Protein AF-I4C0G2-F1 (afdb_monomer_lite)

Foldseek 3Di:
DQQFDWWFADPPQLEIENDDPDPDQDQRHRPDPDDDGDRDDDDGDTDRDGVVVSVVVVHYYDDDADPVAWDAQPQPRDTDGPDDPVVVVQCNCVSVVNHPPVVVVVVVVVVVVVVVVVVVVVVVVVVVVVVVVVVVVVVVVVVVVVVVVVVVVVVVVVVVVVVVVVVVVVVVD

Secondary structure (DSSP, 8-state):
----EEEEEETTTTEEESSPP-SS---PPPSSSS----------EEEEE-HHHHHHTT-EEPPPPPGGG-EE-TTT--EE-S--HHHHHHHHHHHTT-S--HHHHHHHHHHHHHHHHHHHHHHHHHHHHHHHHHHHHHHHHHHHHHHHHHHHHHHHHHHHHHHHHHHHHHH--

pLDDT: mean 71.48, std 18.18, range [34.62, 95.62]

Structure (mmCIF, N/CA/C/O backbone):
data_AF-I4C0G2-F1
#
_entry.id   AF-I4C0G2-F1
#
loop_
_atom_site.group_PDB
_atom_site.id
_atom_site.type_symbol
_atom_site.label_atom_id
_atom_site.label_alt_id
_atom_site.label_comp_id
_atom_site.label_asym_id
_atom_site.label_entity_id
_atom_site.label_seq_id
_atom_site.pdbx_PDB_ins_code
_atom_site.Cartn_x
_atom_site.Cartn_y
_atom_site.Cartn_z
_atom_sit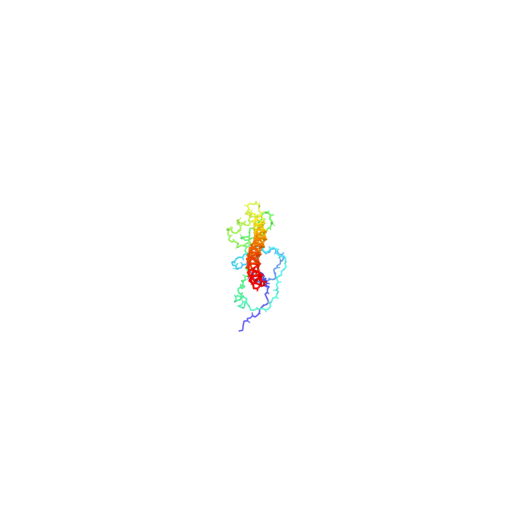e.occupancy
_atom_site.B_iso_or_equiv
_atom_site.auth_seq_id
_atom_site.auth_comp_id
_atom_site.auth_asym_id
_atom_site.auth_atom_id
_atom_site.pdbx_PDB_model_num
ATOM 1 N N . MET A 1 1 ? 31.781 -30.257 -27.452 1.00 48.41 1 MET A N 1
ATOM 2 C CA . MET A 1 1 ? 32.368 -29.298 -26.495 1.00 48.41 1 MET A CA 1
ATOM 3 C C . MET A 1 1 ? 31.942 -27.915 -26.953 1.00 48.41 1 MET A C 1
ATOM 5 O O . MET A 1 1 ? 32.375 -27.538 -28.042 1.00 48.41 1 MET A O 1
ATOM 9 N N . PRO A 1 2 ? 31.060 -27.214 -26.221 1.00 55.50 2 PRO A N 1
ATOM 10 C CA . PRO A 1 2 ? 30.738 -25.833 -26.558 1.00 55.50 2 PRO A CA 1
ATOM 11 C C . PRO A 1 2 ? 32.034 -25.014 -26.544 1.00 55.50 2 PRO A C 1
ATOM 13 O O . PRO A 1 2 ? 32.874 -25.160 -25.653 1.00 55.50 2 PRO A O 1
ATOM 16 N N . ARG A 1 3 ? 32.263 -24.232 -27.600 1.00 71.12 3 ARG A N 1
ATOM 17 C CA . ARG A 1 3 ? 33.465 -23.400 -27.714 1.00 71.12 3 ARG A CA 1
ATOM 18 C C . ARG A 1 3 ? 33.248 -22.150 -26.874 1.00 71.12 3 ARG A C 1
ATOM 20 O O . ARG A 1 3 ? 32.649 -21.195 -27.361 1.00 71.12 3 ARG A O 1
ATOM 27 N N . ASN A 1 4 ? 33.743 -22.158 -25.640 1.00 81.44 4 ASN A N 1
ATOM 28 C CA . ASN A 1 4 ? 33.748 -20.959 -24.806 1.00 81.44 4 ASN A CA 1
ATOM 29 C C . ASN A 1 4 ? 34.480 -19.830 -25.538 1.00 81.44 4 ASN A C 1
ATOM 31 O O . ASN A 1 4 ? 35.560 -20.032 -26.102 1.00 81.44 4 ASN A O 1
ATOM 35 N N . ARG A 1 5 ? 33.868 -18.648 -25.550 1.00 80.62 5 ARG A N 1
ATOM 36 C CA . ARG A 1 5 ? 34.449 -17.424 -26.101 1.00 80.62 5 ARG A CA 1
ATOM 37 C C . ARG A 1 5 ? 34.198 -16.285 -25.124 1.00 80.62 5 ARG A C 1
ATOM 39 O O . ARG A 1 5 ? 33.160 -16.255 -24.467 1.00 80.62 5 ARG A O 1
ATOM 46 N N . THR A 1 6 ? 35.134 -15.346 -25.055 1.00 83.50 6 THR A N 1
ATOM 47 C CA . THR A 1 6 ? 34.936 -14.114 -24.295 1.00 83.50 6 THR A CA 1
ATOM 48 C C . THR A 1 6 ? 33.900 -13.255 -25.012 1.00 83.50 6 THR A C 1
ATOM 50 O O . THR A 1 6 ? 34.095 -12.870 -26.165 1.00 83.50 6 THR A O 1
ATOM 53 N N . VAL A 1 7 ? 32.797 -12.963 -24.332 1.00 83.44 7 VAL A N 1
ATOM 54 C CA . VAL A 1 7 ? 31.712 -12.106 -24.819 1.00 83.44 7 VAL A CA 1
ATOM 55 C C . VAL A 1 7 ? 31.401 -11.032 -23.788 1.00 83.44 7 VAL A C 1
ATOM 57 O O . VAL A 1 7 ? 31.563 -11.228 -22.583 1.00 83.44 7 VAL A O 1
ATOM 60 N N . TRP A 1 8 ? 30.950 -9.878 -24.255 1.00 79.88 8 TRP A N 1
ATOM 61 C CA . TRP A 1 8 ? 30.479 -8.794 -23.407 1.00 79.88 8 TRP A CA 1
ATOM 62 C C . TRP A 1 8 ? 28.994 -8.989 -23.156 1.00 79.88 8 TRP A C 1
ATOM 64 O O . TRP A 1 8 ? 28.205 -8.973 -24.093 1.00 79.88 8 TRP A O 1
ATOM 74 N N . VAL A 1 9 ? 28.606 -9.167 -21.898 1.00 74.12 9 VAL A N 1
ATOM 75 C CA . VAL A 1 9 ? 27.219 -9.412 -21.494 1.00 74.12 9 VAL A CA 1
ATOM 76 C C . VAL A 1 9 ? 26.678 -8.188 -20.771 1.00 74.12 9 VAL A C 1
ATOM 78 O O . VAL A 1 9 ? 27.321 -7.678 -19.850 1.00 74.12 9 VAL A O 1
ATOM 81 N N . HIS A 1 10 ? 25.479 -7.748 -21.144 1.00 72.00 10 HIS A N 1
ATOM 82 C CA . HIS A 1 10 ? 24.742 -6.743 -20.395 1.00 72.00 10 HIS A CA 1
ATOM 83 C C . HIS A 1 10 ? 23.668 -7.420 -19.520 1.00 72.00 10 HIS A C 1
ATOM 85 O O . HIS A 1 10 ? 22.685 -7.964 -20.037 1.00 72.00 10 HIS A O 1
ATOM 91 N N . PRO A 1 11 ? 23.823 -7.413 -18.183 1.00 66.62 11 PRO A N 1
ATOM 92 C CA . PRO A 1 11 ? 23.010 -8.241 -17.293 1.00 66.62 11 PRO A CA 1
ATOM 93 C C . PRO A 1 11 ? 21.552 -7.780 -17.184 1.00 66.62 11 PRO A C 1
ATOM 95 O O . PRO A 1 11 ? 20.679 -8.601 -16.933 1.00 66.62 11 PRO A O 1
ATOM 98 N N . ALA A 1 12 ? 21.275 -6.487 -17.369 1.00 59.94 12 ALA A N 1
ATOM 99 C CA . ALA A 1 12 ? 19.932 -5.935 -17.173 1.00 59.94 12 ALA A CA 1
ATOM 100 C C . ALA A 1 12 ? 19.047 -5.995 -18.427 1.00 59.94 12 ALA A C 1
ATOM 102 O O . ALA A 1 12 ? 17.829 -5.920 -18.314 1.00 59.94 12 ALA A O 1
ATOM 103 N N . SER A 1 13 ? 19.643 -6.130 -19.612 1.00 58.53 13 SER A N 1
ATOM 104 C CA . SER A 1 13 ? 18.910 -6.164 -20.885 1.00 58.53 13 SER A CA 1
ATOM 105 C C . SER A 1 13 ? 18.863 -7.548 -21.518 1.00 58.53 13 SER A C 1
ATOM 107 O O . SER A 1 13 ? 18.197 -7.715 -22.530 1.00 58.53 13 SER A O 1
ATOM 109 N N . TYR A 1 14 ? 19.545 -8.535 -20.925 1.00 66.38 14 TYR A N 1
ATOM 110 C CA . TYR A 1 14 ? 19.651 -9.885 -21.479 1.00 66.38 14 TYR A CA 1
ATOM 111 C C . TYR A 1 14 ? 20.213 -9.875 -22.909 1.00 66.38 14 TYR A C 1
ATOM 113 O O . TYR A 1 14 ? 19.707 -10.549 -23.796 1.00 66.38 14 TYR A O 1
ATOM 121 N N . THR A 1 15 ? 21.280 -9.104 -23.139 1.00 69.62 15 THR A N 1
ATOM 122 C CA . THR A 1 15 ? 21.957 -9.043 -24.447 1.00 69.62 15 THR A CA 1
ATOM 123 C C . THR A 1 15 ? 23.453 -9.305 -24.317 1.00 69.62 15 THR A C 1
ATOM 125 O O . THR A 1 15 ? 24.038 -9.076 -23.250 1.00 69.62 15 THR A O 1
ATOM 128 N N . TYR A 1 16 ? 24.082 -9.794 -25.387 1.00 73.50 16 TYR A N 1
ATOM 129 C CA . TYR A 1 16 ? 25.533 -9.973 -25.458 1.00 73.50 16 TYR A CA 1
ATOM 130 C C . TYR A 1 16 ? 26.129 -9.527 -26.803 1.00 73.50 16 TYR A C 1
ATOM 132 O O . TYR A 1 16 ? 25.455 -9.555 -27.829 1.00 73.50 16 TYR A O 1
ATOM 140 N N . SER A 1 17 ? 27.404 -9.128 -26.801 1.00 73.44 17 SER A N 1
ATOM 141 C CA . SER A 1 17 ? 28.173 -8.725 -27.987 1.00 73.44 17 SER A CA 1
ATOM 142 C C . SER A 1 17 ? 29.568 -9.356 -27.988 1.00 73.44 17 SER A C 1
ATOM 144 O O . SER A 1 17 ? 30.169 -9.583 -26.936 1.00 73.44 17 SER A O 1
ATOM 146 N N . PHE A 1 18 ? 30.110 -9.624 -29.176 1.00 75.62 18 PHE A N 1
ATOM 147 C CA . PHE A 1 18 ? 31.490 -10.098 -29.344 1.00 75.62 18 PHE A CA 1
ATOM 148 C C . PHE A 1 18 ? 32.516 -8.962 -29.296 1.00 75.62 18 PHE A C 1
ATOM 150 O O . PHE A 1 18 ? 33.674 -9.190 -28.955 1.00 75.62 18 PHE A O 1
ATOM 157 N N . ASN A 1 19 ? 32.087 -7.737 -29.594 1.00 71.06 19 ASN A N 1
ATOM 158 C CA . ASN A 1 19 ? 32.932 -6.551 -29.554 1.00 71.06 19 ASN A CA 1
ATOM 159 C C . ASN A 1 19 ? 32.642 -5.767 -28.277 1.00 71.06 19 ASN A C 1
ATOM 161 O O . ASN A 1 19 ? 31.492 -5.688 -27.843 1.00 71.06 19 ASN A O 1
ATOM 165 N N . ARG A 1 20 ? 33.678 -5.170 -27.675 1.00 63.41 20 ARG A N 1
ATOM 166 C CA . ARG A 1 20 ? 33.489 -4.260 -26.542 1.00 63.41 20 ARG A CA 1
ATOM 167 C C . ARG A 1 20 ? 32.704 -3.042 -27.040 1.00 63.41 20 ARG A C 1
ATOM 169 O O . ARG A 1 20 ? 33.224 -2.355 -27.913 1.00 63.41 20 ARG A O 1
ATOM 176 N N . PRO A 1 21 ? 31.519 -2.734 -26.493 1.00 61.97 21 PRO A N 1
ATOM 177 C CA . PRO A 1 21 ? 30.744 -1.592 -26.970 1.00 61.97 21 PRO A CA 1
ATOM 178 C C . PRO A 1 21 ? 31.491 -0.283 -26.686 1.00 61.97 21 PRO A C 1
ATOM 180 O O . PRO A 1 21 ? 31.786 0.057 -25.533 1.00 61.97 21 PRO A O 1
ATOM 183 N N . GLU A 1 22 ? 31.863 0.430 -27.749 1.00 52.59 22 GLU A N 1
ATOM 184 C CA . GLU A 1 22 ? 32.649 1.662 -27.695 1.00 52.59 22 GLU A CA 1
ATOM 185 C C . GLU A 1 22 ? 31.745 2.847 -27.336 1.00 52.59 22 GLU A C 1
ATOM 187 O O . GLU A 1 22 ? 31.321 3.616 -28.186 1.00 52.59 22 GLU A O 1
ATOM 192 N N . LYS A 1 23 ? 31.436 2.997 -26.043 1.00 47.09 23 LYS A N 1
ATOM 193 C CA . LYS A 1 23 ? 31.030 4.259 -25.381 1.00 47.09 23 L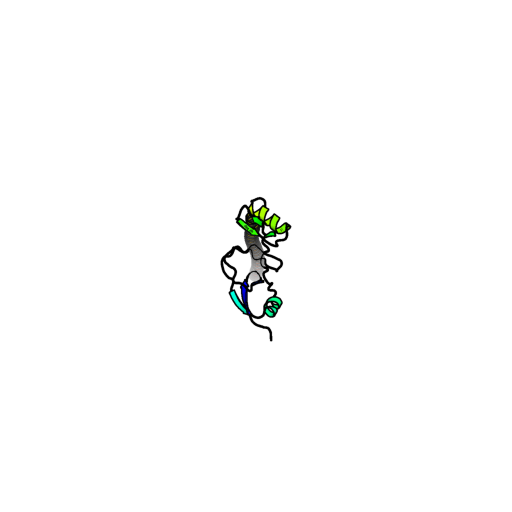YS A CA 1
ATOM 194 C C . LYS A 1 23 ? 29.865 5.089 -25.948 1.00 47.09 23 LYS A C 1
ATOM 196 O O . LYS A 1 23 ? 29.586 6.152 -25.389 1.00 47.09 23 LYS A O 1
ATOM 201 N N . THR A 1 24 ? 29.139 4.639 -26.954 1.00 42.97 24 THR A N 1
ATOM 202 C CA . THR A 1 24 ? 27.950 5.350 -27.419 1.00 42.97 24 THR A CA 1
ATOM 203 C C . THR A 1 24 ? 26.772 4.866 -26.591 1.00 42.97 24 THR A C 1
ATOM 205 O O . THR A 1 24 ? 26.696 3.695 -26.234 1.00 42.97 24 THR A O 1
ATOM 208 N N . ILE A 1 25 ? 25.915 5.791 -26.170 1.00 45.44 25 ILE A N 1
ATOM 209 C CA . ILE A 1 25 ? 24.709 5.505 -25.392 1.00 45.44 25 ILE A CA 1
ATOM 210 C C . ILE A 1 25 ? 23.815 4.614 -26.262 1.00 45.44 25 ILE A C 1
ATOM 212 O O . ILE A 1 25 ? 23.010 5.106 -27.046 1.00 45.44 25 ILE A O 1
ATOM 216 N N . GLU A 1 26 ? 24.009 3.304 -26.169 1.00 44.84 26 GLU A N 1
ATOM 217 C CA . GLU A 1 26 ? 23.166 2.315 -26.816 1.00 44.84 26 GLU A CA 1
ATOM 218 C C . GLU A 1 26 ? 21.940 2.129 -25.933 1.00 44.84 26 GLU A C 1
ATOM 220 O O . GLU A 1 26 ? 22.032 1.757 -24.760 1.00 44.84 26 GLU A O 1
ATOM 225 N N . THR A 1 27 ? 20.771 2.443 -26.487 1.00 45.41 27 THR A N 1
ATOM 226 C CA . THR A 1 27 ? 19.505 2.066 -25.866 1.00 45.41 27 THR A CA 1
ATOM 227 C C . THR A 1 27 ? 19.417 0.555 -25.948 1.00 45.41 27 THR A C 1
ATOM 229 O O . THR A 1 27 ? 19.149 0.011 -27.017 1.00 45.41 27 THR A O 1
ATOM 232 N N . ILE A 1 28 ? 19.683 -0.131 -24.840 1.00 46.16 28 ILE A N 1
ATOM 233 C CA . ILE A 1 28 ? 19.602 -1.585 -24.829 1.00 46.16 28 ILE A CA 1
ATOM 234 C C . ILE A 1 28 ? 18.156 -1.992 -24.558 1.00 46.16 28 ILE A C 1
ATOM 236 O O . ILE A 1 28 ? 17.587 -1.657 -23.516 1.00 46.16 28 ILE A O 1
ATOM 240 N N . TRP A 1 29 ? 17.564 -2.700 -25.515 1.00 46.97 29 TRP A N 1
ATOM 241 C CA . TRP A 1 29 ? 16.222 -3.261 -25.406 1.00 46.97 29 TRP A CA 1
ATOM 242 C C . TRP A 1 29 ? 16.265 -4.532 -24.560 1.00 46.97 29 TRP A C 1
ATOM 244 O O . TRP A 1 29 ? 17.175 -5.345 -24.692 1.00 46.97 29 TRP A O 1
ATOM 254 N N . SER A 1 30 ? 15.283 -4.695 -23.678 1.00 42.66 30 SER A N 1
ATOM 255 C CA . SER A 1 30 ? 15.031 -5.965 -22.999 1.00 42.66 30 SER A CA 1
ATOM 256 C C . SER A 1 30 ? 14.113 -6.811 -23.879 1.00 42.66 30 SER A C 1
ATOM 258 O O . SER A 1 30 ? 13.021 -6.364 -24.228 1.00 42.66 30 SER A O 1
ATOM 260 N N . ALA A 1 31 ? 14.517 -8.043 -24.193 1.00 40.19 31 ALA A N 1
ATOM 261 C CA . ALA A 1 31 ? 13.682 -9.018 -24.906 1.00 40.19 31 ALA A CA 1
ATOM 262 C C . ALA A 1 31 ? 12.462 -9.496 -24.083 1.00 40.19 31 ALA A C 1
ATOM 264 O O . ALA A 1 31 ? 11.537 -10.124 -24.603 1.00 40.19 31 ALA A O 1
ATOM 265 N N . ARG A 1 32 ? 12.417 -9.200 -22.774 1.00 39.91 32 ARG A N 1
ATOM 266 C CA . ARG A 1 32 ? 11.299 -9.581 -21.898 1.00 39.91 32 ARG A CA 1
ATOM 267 C C . ARG A 1 32 ? 10.152 -8.569 -21.965 1.00 39.91 32 ARG A C 1
ATOM 269 O O . ARG A 1 32 ? 10.366 -7.362 -21.923 1.00 39.91 32 ARG A O 1
ATOM 276 N N . ARG A 1 33 ? 8.909 -9.075 -21.987 1.00 34.62 33 ARG A N 1
ATOM 277 C CA . ARG A 1 33 ? 7.682 -8.265 -21.871 1.00 34.62 33 ARG A CA 1
ATOM 278 C C . ARG A 1 33 ? 7.672 -7.495 -20.544 1.00 34.62 33 ARG A C 1
ATOM 280 O O . ARG A 1 33 ? 7.529 -8.095 -19.483 1.00 34.62 33 ARG A O 1
ATOM 287 N N . GLY A 1 34 ? 7.757 -6.171 -20.650 1.00 36.97 34 GLY A N 1
ATOM 288 C CA . GLY A 1 34 ? 7.722 -5.220 -19.540 1.00 36.97 34 GLY A CA 1
ATOM 289 C C . GLY A 1 34 ? 9.081 -4.549 -19.327 1.00 36.97 34 GLY A C 1
ATOM 290 O O . GLY A 1 34 ? 10.052 -5.244 -19.044 1.00 36.97 34 GLY A O 1
ATOM 291 N N . TRP A 1 35 ? 9.088 -3.206 -19.366 1.00 37.69 35 TRP A N 1
ATOM 292 C CA . TRP A 1 35 ? 10.210 -2.273 -19.102 1.00 37.69 35 TRP A CA 1
ATOM 293 C C . TRP A 1 35 ? 11.235 -2.160 -20.257 1.00 37.69 35 TRP A C 1
ATOM 295 O O . TRP A 1 35 ? 11.559 -3.155 -20.888 1.00 37.69 35 TRP A O 1
ATOM 305 N N . GLY A 1 36 ? 11.804 -1.010 -20.644 1.00 41.34 36 GLY A N 1
ATOM 306 C CA . GLY A 1 36 ? 11.891 0.357 -20.105 1.00 41.34 36 GLY A CA 1
ATOM 307 C C . GLY A 1 36 ? 13.259 0.944 -20.530 1.00 41.34 36 GLY A C 1
ATOM 308 O O . GLY A 1 36 ? 14.230 0.196 -20.614 1.00 41.34 36 GLY A O 1
ATOM 309 N N . TYR A 1 37 ? 13.357 2.244 -20.839 1.00 40.84 37 TYR A N 1
ATOM 310 C CA . TYR A 1 37 ? 14.601 2.878 -21.319 1.00 40.84 37 TYR A CA 1
ATOM 311 C C . TYR A 1 37 ? 15.714 2.828 -20.258 1.00 40.84 37 TYR A C 1
ATOM 313 O O . TYR A 1 37 ? 15.631 3.495 -19.226 1.00 40.84 37 TYR A O 1
ATOM 321 N N . LEU A 1 38 ? 16.795 2.086 -20.517 1.00 39.44 38 LEU A N 1
ATOM 322 C CA . LEU A 1 38 ? 17.985 2.088 -19.663 1.00 39.44 38 LEU A CA 1
ATOM 323 C C . LEU A 1 3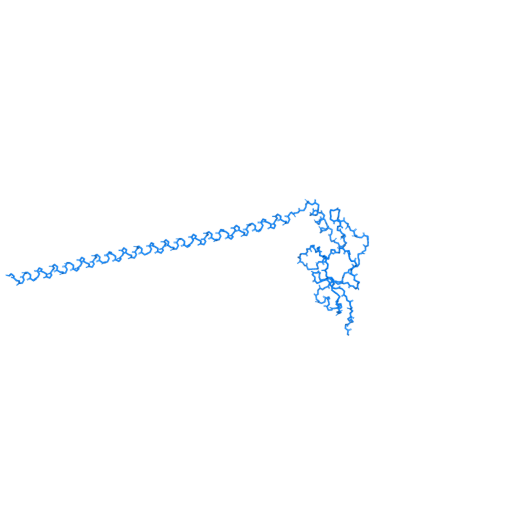8 ? 18.975 3.152 -20.139 1.00 39.44 38 LEU A C 1
ATOM 325 O O . LEU A 1 38 ? 19.875 2.889 -20.929 1.00 39.44 38 LEU A O 1
ATOM 329 N N . LYS A 1 39 ? 18.858 4.364 -19.592 1.00 41.97 39 LYS A N 1
ATOM 330 C CA . LYS A 1 39 ? 19.941 5.353 -19.643 1.00 41.97 39 LYS A CA 1
ATOM 331 C C . LYS A 1 39 ? 20.925 5.055 -18.511 1.00 41.97 39 LYS A C 1
ATOM 333 O O . LYS A 1 39 ? 20.971 5.771 -17.515 1.00 41.97 39 LYS A O 1
ATOM 338 N N . ARG A 1 40 ? 21.684 3.962 -18.617 1.00 41.75 40 ARG A N 1
ATOM 339 C CA . ARG A 1 40 ? 22.806 3.705 -17.704 1.00 41.75 40 ARG A CA 1
ATOM 340 C C . ARG A 1 40 ? 24.108 3.681 -18.483 1.00 41.75 40 ARG A C 1
ATOM 342 O O . ARG A 1 40 ? 24.305 2.857 -19.366 1.00 41.75 40 ARG A O 1
ATOM 349 N N . ARG A 1 41 ? 25.001 4.599 -18.114 1.00 44.72 41 ARG A N 1
ATOM 350 C CA . ARG A 1 41 ? 26.432 4.364 -18.273 1.00 44.72 41 ARG A CA 1
ATOM 351 C C . ARG A 1 41 ? 26.775 3.145 -17.415 1.00 44.72 41 ARG A C 1
ATOM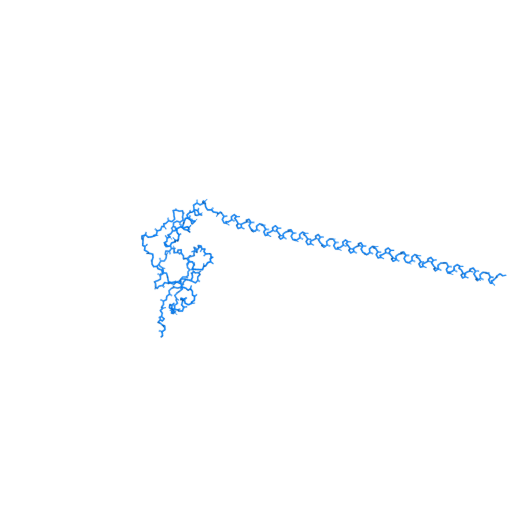 353 O O . ARG A 1 41 ? 26.336 3.067 -16.273 1.00 44.72 41 ARG A O 1
ATOM 360 N N . ASP A 1 42 ? 27.558 2.246 -17.994 1.00 52.34 42 ASP A N 1
ATOM 361 C CA . ASP A 1 42 ? 28.354 1.242 -17.291 1.00 52.34 42 ASP A CA 1
ATOM 362 C C . ASP A 1 42 ? 27.592 0.014 -16.755 1.00 52.34 42 ASP A C 1
ATOM 364 O O . ASP A 1 42 ? 27.052 0.008 -15.655 1.00 52.34 42 ASP A O 1
ATOM 368 N N . MET A 1 43 ? 27.614 -1.080 -17.523 1.00 62.03 43 MET A N 1
ATOM 369 C CA . MET A 1 43 ? 28.232 -2.352 -17.104 1.00 62.03 43 MET A CA 1
ATOM 370 C C . MET A 1 43 ? 28.012 -3.414 -18.188 1.00 62.03 43 MET A C 1
ATOM 372 O O . MET A 1 43 ? 27.154 -4.288 -18.084 1.00 62.03 43 MET A O 1
ATOM 376 N N . TRP A 1 44 ? 28.830 -3.354 -19.234 1.00 68.31 44 TRP A N 1
ATOM 377 C CA . TRP A 1 44 ? 29.110 -4.545 -20.026 1.00 68.31 44 TRP A CA 1
ATOM 378 C C . TRP A 1 44 ? 30.180 -5.351 -19.292 1.00 68.31 44 TRP A C 1
ATOM 380 O O . TRP A 1 44 ? 31.244 -4.819 -18.970 1.00 68.31 44 TRP A O 1
ATOM 390 N N . ILE A 1 45 ? 29.888 -6.616 -19.000 1.00 74.12 45 ILE A N 1
ATOM 391 C CA . ILE A 1 45 ? 30.781 -7.511 -18.261 1.00 74.12 45 ILE A CA 1
ATOM 392 C C . ILE A 1 45 ? 31.364 -8.511 -19.254 1.00 74.12 45 ILE A C 1
ATOM 394 O O . ILE A 1 45 ? 30.614 -9.238 -19.901 1.00 74.12 45 ILE A O 1
ATOM 398 N N . ALA A 1 46 ? 32.689 -8.564 -19.371 1.00 80.00 46 ALA A N 1
ATOM 399 C CA . ALA A 1 46 ? 33.348 -9.626 -20.122 1.00 80.00 46 ALA A CA 1
ATOM 400 C C . ALA A 1 46 ? 33.164 -10.959 -19.377 1.00 80.00 46 ALA A C 1
ATOM 402 O O . ALA A 1 46 ? 33.510 -11.066 -18.198 1.00 80.00 46 ALA A O 1
ATOM 403 N N . ARG A 1 47 ? 32.594 -11.963 -20.044 1.00 81.75 47 ARG A N 1
ATOM 404 C CA . ARG A 1 47 ? 32.421 -13.321 -19.516 1.00 81.75 47 ARG A CA 1
ATOM 405 C C . ARG A 1 47 ? 32.934 -14.337 -20.525 1.00 81.75 47 ARG A C 1
ATOM 407 O O . ARG A 1 47 ? 32.654 -14.217 -21.714 1.00 81.75 47 ARG A O 1
ATOM 414 N N . ASP A 1 48 ? 33.619 -15.357 -20.026 1.00 86.81 48 ASP A N 1
ATOM 415 C CA . ASP A 1 48 ? 33.958 -16.548 -20.801 1.00 86.81 48 ASP A CA 1
ATOM 416 C C . ASP A 1 48 ? 32.821 -17.555 -20.656 1.00 86.81 48 ASP A C 1
ATOM 418 O O . ASP A 1 48 ? 32.676 -18.205 -19.622 1.00 86.81 48 ASP A O 1
ATOM 422 N N . VAL A 1 49 ? 31.967 -17.626 -21.673 1.00 84.56 49 VAL A N 1
ATOM 423 C CA . VAL A 1 49 ? 30.749 -18.441 -21.647 1.00 84.56 49 VAL A CA 1
ATOM 424 C C . VAL A 1 49 ? 30.428 -18.938 -23.053 1.00 84.56 49 VAL A C 1
ATOM 426 O O . VAL A 1 49 ? 30.855 -18.352 -24.052 1.00 84.56 49 VAL A O 1
ATOM 429 N N . SER A 1 50 ? 29.710 -20.052 -23.143 1.00 87.00 50 SER A N 1
ATOM 430 C CA . SER A 1 50 ? 29.155 -20.519 -24.411 1.00 87.00 50 SER A CA 1
ATOM 431 C C . SER A 1 50 ? 27.987 -19.627 -24.844 1.00 87.00 50 SER A C 1
ATOM 433 O O . SER A 1 50 ? 27.131 -19.278 -24.032 1.00 87.00 50 SER A O 1
ATOM 435 N N . THR A 1 51 ? 27.892 -19.292 -26.133 1.00 82.62 51 THR A N 1
ATOM 436 C CA . THR A 1 51 ? 26.705 -18.593 -26.661 1.00 82.62 51 THR A CA 1
ATOM 437 C C . THR A 1 51 ? 25.445 -19.444 -26.524 1.00 82.62 51 THR A C 1
ATOM 439 O O . THR A 1 51 ? 24.388 -18.906 -26.235 1.00 82.62 51 THR A O 1
ATOM 442 N N . GLU A 1 52 ? 25.569 -20.771 -26.623 1.00 83.88 52 GLU A N 1
ATOM 443 C CA . GLU A 1 52 ? 24.458 -21.716 -26.437 1.00 83.88 52 GLU A CA 1
ATOM 444 C C . GLU A 1 52 ? 23.926 -21.673 -24.990 1.00 83.88 52 GLU A C 1
ATOM 446 O O . GLU A 1 52 ? 22.724 -21.767 -24.760 1.00 83.88 52 GLU A O 1
ATOM 451 N N . GLU A 1 53 ? 24.812 -21.476 -24.003 1.00 82.12 53 GLU A N 1
ATOM 452 C CA . GLU A 1 53 ? 24.429 -21.310 -22.591 1.00 82.12 53 GLU A CA 1
ATOM 453 C C . GLU A 1 53 ? 23.748 -19.960 -22.338 1.00 82.12 53 GLU A C 1
ATOM 455 O O . GLU A 1 53 ? 22.807 -19.874 -21.549 1.00 82.12 53 GLU A O 1
ATOM 460 N N . LEU A 1 54 ? 24.202 -18.903 -23.018 1.00 79.19 54 LEU A N 1
ATOM 461 C CA . LEU A 1 54 ? 23.575 -17.584 -22.957 1.00 79.19 54 LEU A CA 1
ATOM 462 C C . LEU A 1 54 ? 22.172 -17.598 -23.572 1.00 79.19 54 LEU A C 1
ATOM 464 O O . LEU A 1 54 ? 21.226 -17.137 -22.934 1.00 79.19 54 LEU A O 1
ATOM 468 N N . GLU A 1 55 ? 22.020 -18.172 -24.763 1.00 80.38 55 GLU A N 1
ATOM 469 C CA . GLU A 1 55 ? 20.732 -18.307 -25.450 1.00 80.38 55 GLU A CA 1
ATOM 470 C C . GLU A 1 55 ? 19.754 -19.176 -24.645 1.00 80.38 55 GLU A C 1
ATOM 472 O O . GLU A 1 55 ? 18.598 -18.793 -24.460 1.00 80.38 55 GLU A O 1
ATOM 477 N N . ALA A 1 56 ? 20.218 -20.287 -24.054 1.00 80.12 56 ALA A N 1
ATOM 478 C CA . ALA A 1 56 ? 19.416 -21.092 -23.126 1.00 80.12 56 ALA A CA 1
ATOM 479 C C . ALA A 1 56 ? 18.995 -20.308 -21.865 1.00 80.12 56 ALA A C 1
ATOM 481 O O . ALA A 1 56 ? 17.928 -20.554 -21.300 1.00 80.12 56 ALA A O 1
ATOM 482 N N . GLY A 1 57 ? 19.810 -19.337 -21.440 1.00 72.75 57 GLY A N 1
ATOM 483 C CA . GLY A 1 57 ? 19.506 -18.378 -20.374 1.00 72.75 57 GLY A CA 1
ATOM 484 C C . GLY A 1 57 ? 18.589 -17.221 -20.793 1.00 72.75 57 GLY A C 1
ATOM 485 O O . GLY A 1 57 ? 18.262 -16.372 -19.959 1.00 72.75 57 GLY A O 1
ATOM 486 N N . GLY A 1 58 ? 18.165 -17.177 -22.060 1.00 68.12 58 GLY A N 1
ATOM 487 C CA . GLY A 1 58 ? 17.314 -16.129 -22.619 1.00 68.12 58 GLY A CA 1
ATOM 488 C C . GLY A 1 58 ? 18.053 -14.834 -22.955 1.00 68.12 58 GLY A C 1
ATOM 489 O O . GLY A 1 58 ? 17.421 -13.780 -22.960 1.00 68.12 58 GLY A O 1
ATOM 490 N N . TYR A 1 59 ? 19.370 -14.894 -23.175 1.00 70.38 59 TYR A N 1
ATOM 491 C CA . TYR A 1 59 ? 20.146 -13.774 -23.704 1.00 70.38 59 TYR A CA 1
ATOM 492 C C . TYR A 1 59 ? 20.120 -13.759 -25.234 1.00 70.38 59 TYR A C 1
ATOM 494 O O . TYR A 1 59 ? 20.218 -14.805 -25.869 1.00 70.38 59 TYR A O 1
ATOM 502 N N . GLU A 1 60 ? 20.075 -12.565 -25.820 1.00 68.25 60 GLU A N 1
ATOM 503 C CA . GLU A 1 60 ? 20.059 -12.368 -27.272 1.00 68.25 60 GLU A CA 1
ATOM 504 C C . GLU A 1 60 ? 21.334 -11.674 -27.778 1.00 68.25 60 GLU A C 1
ATOM 506 O O . GLU A 1 60 ? 21.896 -10.789 -27.123 1.00 68.25 60 GLU A O 1
ATOM 511 N N . ALA A 1 61 ? 21.807 -12.072 -28.962 1.00 70.00 61 ALA A N 1
ATOM 512 C CA . ALA A 1 61 ? 22.960 -11.446 -29.603 1.00 70.00 61 ALA A CA 1
ATOM 513 C C . ALA A 1 61 ? 22.607 -10.041 -30.116 1.00 70.00 61 ALA A C 1
ATOM 515 O O . ALA A 1 61 ? 21.672 -9.872 -30.903 1.00 70.00 61 ALA A O 1
ATOM 516 N N . LEU A 1 62 ? 23.396 -9.040 -29.725 1.00 63.75 62 LEU A N 1
ATOM 517 C CA . LEU A 1 62 ? 23.267 -7.679 -30.233 1.00 63.75 62 LEU A CA 1
ATOM 518 C C . LEU A 1 62 ? 23.752 -7.624 -31.689 1.00 63.75 62 LEU A C 1
ATOM 520 O O . LEU A 1 62 ? 24.893 -7.984 -31.991 1.00 63.75 62 LEU A O 1
ATOM 524 N N . LYS A 1 63 ? 22.887 -7.161 -32.595 1.00 58.09 63 LYS A N 1
ATOM 525 C CA . LYS A 1 63 ? 23.255 -6.891 -33.990 1.00 58.09 63 LYS A CA 1
ATOM 526 C C . LYS A 1 63 ? 23.894 -5.507 -34.083 1.00 58.09 63 LYS A C 1
ATOM 528 O O . LYS A 1 63 ? 23.425 -4.571 -33.443 1.00 58.09 63 LYS A O 1
ATOM 533 N N . SER A 1 64 ? 24.959 -5.387 -34.876 1.00 51.00 64 SER A N 1
ATOM 534 C CA . SER A 1 64 ? 25.511 -4.077 -35.240 1.00 51.00 64 SER A CA 1
ATOM 535 C C . SER A 1 64 ? 24.430 -3.267 -35.959 1.00 51.00 64 SER A C 1
ATOM 537 O O . SER A 1 64 ? 23.793 -3.835 -36.848 1.00 51.00 64 SER A O 1
ATOM 539 N N . PRO A 1 65 ? 24.209 -1.987 -35.617 1.00 49.97 65 PRO A N 1
ATOM 540 C CA . PRO A 1 65 ? 23.253 -1.168 -36.347 1.00 49.97 65 PRO A CA 1
ATOM 541 C C . PRO A 1 65 ? 23.704 -1.014 -37.805 1.00 49.97 65 PRO A C 1
ATOM 543 O O . PRO A 1 65 ? 24.862 -0.686 -38.062 1.00 49.97 65 PRO A O 1
ATOM 546 N N . ASP A 1 66 ? 22.793 -1.237 -38.754 1.00 48.25 66 ASP A N 1
ATOM 547 C CA . ASP A 1 66 ? 22.964 -0.757 -40.125 1.00 48.25 66 ASP A CA 1
ATOM 548 C C . ASP A 1 66 ? 22.691 0.759 -40.122 1.00 48.25 66 ASP A C 1
ATOM 550 O O . ASP A 1 66 ? 21.589 1.197 -39.777 1.00 48.25 66 ASP A O 1
ATOM 554 N N . ASP A 1 67 ? 23.675 1.573 -40.523 1.00 46.56 67 ASP A N 1
ATOM 555 C CA . ASP A 1 67 ? 23.636 3.052 -40.459 1.00 46.56 67 ASP A CA 1
ATOM 556 C C . ASP A 1 67 ? 22.400 3.692 -41.133 1.00 46.56 67 ASP A C 1
ATOM 558 O O . ASP A 1 67 ? 22.029 4.827 -40.835 1.00 46.56 67 ASP A O 1
ATOM 562 N N . SER A 1 68 ? 21.719 2.967 -42.024 1.00 49.50 68 SER A N 1
ATOM 563 C CA . SER A 1 68 ? 20.543 3.444 -42.767 1.00 49.50 68 SER A CA 1
ATOM 564 C C . SER A 1 68 ? 19.218 3.429 -41.983 1.00 49.50 68 SER A C 1
ATOM 566 O O . SER A 1 68 ? 18.249 4.052 -42.424 1.00 49.50 68 SER A O 1
ATOM 568 N N . ALA A 1 69 ? 19.157 2.769 -40.820 1.00 51.88 69 ALA A N 1
ATOM 569 C CA . ALA A 1 69 ? 17.934 2.620 -40.018 1.00 51.88 69 ALA A CA 1
ATOM 570 C C . ALA A 1 69 ? 17.942 3.431 -38.707 1.00 51.88 69 ALA A C 1
ATOM 572 O O . ALA A 1 69 ? 16.997 3.353 -37.916 1.00 51.88 69 ALA A O 1
ATOM 573 N N . VAL A 1 70 ? 18.993 4.221 -38.469 1.00 56.22 70 VAL A N 1
ATOM 574 C CA . VAL A 1 70 ? 19.180 4.974 -37.226 1.00 56.22 70 VAL A CA 1
ATOM 575 C C . VAL A 1 70 ? 18.439 6.311 -37.298 1.00 56.22 70 VAL A C 1
ATOM 577 O O . VAL A 1 70 ? 18.728 7.164 -38.135 1.00 56.22 70 VAL A O 1
ATOM 580 N N . LYS A 1 71 ? 17.488 6.533 -36.390 1.00 58.66 71 LYS A N 1
ATOM 581 C CA . LYS A 1 71 ? 16.829 7.831 -36.183 1.00 58.66 71 LYS A CA 1
ATOM 582 C C . LYS A 1 71 ? 17.323 8.470 -34.893 1.00 58.66 71 LYS A C 1
ATOM 584 O O . LYS A 1 71 ? 17.499 7.790 -33.890 1.00 58.66 71 LYS A O 1
ATOM 589 N N . ILE A 1 72 ? 17.526 9.785 -34.908 1.00 57.47 72 ILE A N 1
ATOM 590 C CA . ILE A 1 72 ? 17.978 10.540 -33.734 1.00 57.47 72 ILE A CA 1
ATOM 591 C C . ILE A 1 72 ? 16.798 11.335 -33.178 1.00 57.47 72 ILE A C 1
ATOM 593 O O . ILE A 1 72 ? 16.139 12.070 -33.914 1.00 57.47 72 ILE A O 1
ATOM 597 N N . CYS A 1 73 ? 16.518 11.198 -31.883 1.00 61.41 73 CYS A N 1
ATOM 598 C CA . CYS A 1 73 ? 15.536 12.038 -31.205 1.00 61.41 73 CYS A CA 1
ATOM 599 C C . CYS A 1 73 ? 16.048 13.478 -31.112 1.00 61.41 73 CYS A C 1
ATOM 601 O O . CYS A 1 73 ? 17.062 13.735 -30.467 1.00 61.41 73 CYS A O 1
ATOM 603 N N . ALA A 1 74 ? 15.326 14.427 -31.712 1.00 57.53 74 ALA A N 1
ATOM 604 C CA . ALA A 1 74 ? 15.710 15.840 -31.731 1.00 57.53 74 ALA A CA 1
ATOM 605 C C . ALA A 1 74 ? 15.694 16.504 -30.338 1.00 57.53 74 ALA A C 1
ATOM 607 O O . ALA A 1 74 ? 16.334 17.532 -30.145 1.00 57.53 74 ALA A O 1
ATOM 608 N N . HIS A 1 75 ? 14.984 15.918 -29.367 1.00 58.12 75 HIS A N 1
ATOM 609 C CA . HIS A 1 75 ? 14.829 16.482 -28.024 1.00 58.12 75 HIS A CA 1
ATOM 610 C C . HIS A 1 75 ? 15.917 16.025 -27.045 1.00 58.12 75 HIS A C 1
ATOM 612 O O . HIS A 1 75 ? 16.415 16.829 -26.263 1.00 58.12 75 HIS A O 1
ATOM 618 N N . CYS A 1 76 ? 16.313 14.749 -27.083 1.00 53.81 76 CYS A N 1
ATOM 619 C CA . CYS A 1 76 ? 17.318 14.203 -26.162 1.00 53.81 76 CYS A CA 1
ATOM 620 C C . CYS A 1 76 ? 18.611 13.724 -26.836 1.00 53.81 76 CYS A C 1
ATOM 622 O O . CYS A 1 76 ? 19.516 13.268 -26.135 1.00 53.81 76 CYS A O 1
ATOM 624 N N . GLY A 1 77 ? 18.706 13.808 -28.167 1.00 45.31 77 GLY A N 1
ATOM 625 C CA . GLY A 1 77 ? 19.865 13.360 -28.943 1.00 45.31 77 GLY A CA 1
ATOM 626 C C . GLY A 1 77 ? 20.039 11.839 -28.985 1.00 45.31 77 GLY A C 1
ATOM 627 O O . GLY A 1 77 ? 21.129 11.361 -29.290 1.00 45.31 77 GLY A O 1
ATOM 628 N N . LEU A 1 78 ? 19.001 11.072 -28.630 1.00 53.50 78 LEU A N 1
ATOM 629 C CA . LEU A 1 78 ? 19.069 9.614 -28.540 1.00 53.50 78 LEU A CA 1
ATOM 630 C C . LEU A 1 78 ? 19.077 8.970 -29.927 1.00 53.50 78 LEU A C 1
ATOM 632 O O . LEU A 1 78 ? 18.160 9.201 -30.713 1.00 53.50 78 LEU A O 1
ATOM 636 N N . TYR A 1 79 ? 20.073 8.125 -30.186 1.00 51.44 79 TYR A N 1
ATOM 637 C CA . TYR A 1 79 ? 20.154 7.293 -31.384 1.00 51.44 79 TYR A CA 1
ATOM 638 C C . TYR A 1 79 ? 19.284 6.043 -31.207 1.00 51.44 79 TYR A C 1
ATOM 640 O O . TYR A 1 79 ? 19.354 5.357 -30.185 1.00 51.44 79 TYR A O 1
ATOM 648 N N . MET A 1 80 ? 18.443 5.768 -32.198 1.00 59.53 80 MET A N 1
ATOM 649 C CA . MET A 1 80 ? 17.419 4.730 -32.173 1.00 59.53 80 MET A CA 1
ATOM 650 C C . MET A 1 80 ? 17.473 3.914 -33.468 1.00 59.53 80 MET A C 1
ATOM 652 O O . MET A 1 80 ? 17.128 4.434 -34.526 1.00 59.53 80 MET A O 1
ATOM 656 N N . SER A 1 81 ? 17.879 2.647 -33.387 1.00 56.00 81 SER A N 1
ATOM 657 C CA . SER A 1 81 ? 17.905 1.686 -34.500 1.00 56.00 81 SER A CA 1
ATOM 658 C C . SER A 1 81 ? 17.037 0.466 -34.189 1.00 56.00 81 SER A C 1
ATOM 660 O O . SER A 1 81 ? 16.893 0.096 -33.025 1.00 56.00 81 SER A O 1
ATOM 662 N N . ASP A 1 82 ? 16.436 -0.132 -35.224 1.00 51.38 82 ASP A N 1
ATOM 663 C CA . ASP A 1 82 ? 15.629 -1.367 -35.156 1.00 51.38 82 ASP A CA 1
ATOM 664 C C . ASP A 1 82 ? 14.470 -1.369 -34.138 1.00 51.38 82 ASP A C 1
ATOM 666 O O . ASP A 1 82 ? 13.987 -2.416 -33.704 1.00 51.38 82 ASP A O 1
ATOM 670 N N . ILE A 1 83 ? 13.964 -0.187 -33.780 1.00 51.16 83 ILE A N 1
ATOM 671 C CA . ILE A 1 83 ? 12.793 -0.045 -32.910 1.00 51.16 83 ILE A CA 1
ATOM 672 C C . ILE A 1 83 ? 11.512 -0.182 -33.745 1.00 51.16 83 ILE A C 1
ATOM 674 O O . ILE A 1 83 ? 11.378 0.490 -34.774 1.00 51.16 83 ILE A O 1
ATOM 678 N N . PRO A 1 84 ? 10.501 -0.940 -33.278 1.00 53.69 84 PRO A N 1
ATOM 679 C CA . PRO A 1 84 ? 9.152 -0.860 -33.824 1.00 53.69 84 PRO A CA 1
ATOM 680 C C . PRO A 1 84 ? 8.655 0.592 -33.911 1.00 53.69 84 PRO A C 1
ATOM 682 O O . PRO A 1 84 ? 8.721 1.345 -32.937 1.00 53.69 84 PRO A O 1
ATOM 685 N N . GLY A 1 85 ? 8.105 0.984 -35.066 1.00 53.72 85 GLY A N 1
ATOM 686 C CA . GLY A 1 85 ? 7.719 2.376 -35.336 1.00 53.72 85 GLY A CA 1
ATOM 687 C C . GLY A 1 85 ? 6.788 2.992 -34.283 1.00 53.72 85 GLY A C 1
ATOM 688 O O . GLY A 1 85 ? 6.934 4.164 -33.955 1.00 53.72 85 GLY A O 1
ATOM 689 N N . SER A 1 86 ? 5.903 2.195 -33.678 1.00 55.62 86 SER A N 1
ATOM 690 C CA . SER A 1 86 ? 5.007 2.630 -32.598 1.00 55.62 86 SER A CA 1
ATOM 691 C C . SER A 1 86 ? 5.741 3.047 -31.317 1.00 55.62 86 SER A C 1
ATOM 693 O O . SER A 1 86 ? 5.353 4.025 -30.681 1.00 55.62 86 SER A O 1
ATOM 695 N N . LEU A 1 87 ? 6.815 2.347 -30.942 1.00 54.00 87 LEU A N 1
ATOM 696 C CA . LEU A 1 87 ? 7.610 2.652 -29.747 1.00 54.00 87 LEU A CA 1
ATOM 697 C C . LEU A 1 87 ? 8.511 3.863 -29.969 1.00 54.00 87 LEU A C 1
ATOM 699 O O . LEU A 1 87 ? 8.651 4.700 -29.081 1.00 54.00 87 LEU A O 1
ATOM 703 N N . MET A 1 88 ? 9.058 3.995 -31.175 1.00 61.09 88 MET A N 1
ATOM 704 C CA . MET A 1 88 ? 9.807 5.181 -31.569 1.00 61.09 88 MET A CA 1
ATOM 705 C C . MET A 1 88 ? 8.912 6.429 -31.574 1.00 61.09 88 MET A C 1
ATOM 707 O O . MET A 1 88 ? 9.293 7.455 -31.019 1.00 61.09 88 MET A O 1
ATOM 711 N N . SER A 1 89 ? 7.703 6.348 -32.141 1.00 62.50 89 SER A N 1
ATOM 712 C CA . SER A 1 89 ? 6.728 7.445 -32.085 1.00 62.50 89 SER A CA 1
ATOM 713 C C . SER A 1 89 ? 6.346 7.799 -30.648 1.00 62.50 89 SER A C 1
ATOM 715 O O . SER A 1 89 ? 6.271 8.981 -30.318 1.00 62.50 89 SER A O 1
ATOM 717 N N . LYS A 1 90 ? 6.177 6.795 -29.778 1.00 60.91 90 LYS A N 1
ATOM 718 C CA . LYS A 1 90 ? 5.907 7.003 -28.351 1.00 60.91 90 LYS A CA 1
ATOM 719 C C . LYS A 1 90 ? 7.064 7.720 -27.644 1.00 60.91 90 LYS A C 1
ATOM 721 O O . LYS A 1 90 ? 6.817 8.698 -26.949 1.00 60.91 90 LYS A O 1
ATOM 726 N N . HIS A 1 91 ? 8.313 7.308 -27.887 1.00 66.50 91 HIS A N 1
ATOM 727 C CA . HIS A 1 91 ? 9.499 7.994 -27.361 1.00 66.50 91 HIS A CA 1
ATOM 728 C C . HIS A 1 91 ? 9.555 9.459 -27.785 1.00 66.50 91 HIS A C 1
ATOM 730 O O . HIS A 1 91 ? 9.775 10.335 -26.958 1.00 66.50 91 HIS A O 1
ATOM 736 N N . MET A 1 92 ? 9.380 9.725 -29.083 1.00 69.12 92 MET A N 1
ATOM 737 C CA . MET A 1 92 ? 9.445 11.082 -29.624 1.00 69.12 92 MET A CA 1
ATOM 738 C C . MET A 1 92 ? 8.348 11.967 -29.020 1.00 69.12 92 MET A C 1
ATOM 740 O O . MET A 1 92 ? 8.619 13.118 -28.690 1.00 69.12 92 MET A O 1
ATOM 744 N N . ALA A 1 93 ? 7.140 11.423 -28.829 1.00 65.69 93 ALA A N 1
ATOM 745 C CA . ALA A 1 93 ? 6.042 12.124 -28.173 1.00 65.69 93 ALA A CA 1
ATOM 746 C C . ALA A 1 93 ? 6.364 12.429 -26.701 1.00 65.69 93 ALA A C 1
ATOM 748 O O . ALA A 1 93 ? 6.299 13.584 -26.293 1.00 65.69 93 ALA A O 1
ATOM 749 N N . GLU A 1 94 ? 6.782 11.432 -25.918 1.00 62.31 94 GLU A N 1
ATOM 750 C CA . GLU A 1 94 ? 7.145 11.608 -24.503 1.00 62.31 94 GLU A CA 1
ATOM 751 C C . GLU A 1 94 ? 8.325 12.574 -24.330 1.00 62.31 94 GLU A C 1
ATOM 753 O O . GLU A 1 94 ? 8.268 13.500 -23.524 1.00 62.31 94 GLU A O 1
ATOM 758 N N . CYS A 1 95 ? 9.374 12.426 -25.139 1.00 62.97 95 CYS A N 1
ATOM 759 C CA . CYS A 1 95 ? 10.570 13.258 -25.066 1.00 62.97 95 CYS A CA 1
ATOM 760 C C . CYS A 1 95 ? 10.334 14.703 -25.542 1.00 62.97 95 CYS A C 1
ATOM 762 O O . CYS A 1 95 ? 11.056 15.606 -25.124 1.00 62.97 95 CYS A O 1
ATOM 764 N N . GLY A 1 96 ? 9.341 14.922 -26.408 1.00 65.06 96 GLY A N 1
ATOM 765 C CA . GLY A 1 96 ? 8.896 16.245 -26.845 1.00 65.06 96 GLY A CA 1
ATOM 766 C C . GLY A 1 96 ? 7.862 16.900 -25.923 1.00 65.06 96 GLY A C 1
ATOM 767 O O . GLY A 1 96 ? 7.386 17.985 -26.247 1.00 65.06 96 GLY A O 1
ATOM 768 N N . GLY A 1 97 ? 7.493 16.263 -24.803 1.00 63.06 97 GLY A N 1
ATOM 769 C CA . GLY A 1 97 ? 6.477 16.773 -23.870 1.00 63.06 97 GLY A CA 1
ATOM 770 C C . GLY A 1 97 ? 5.029 16.609 -24.352 1.00 63.06 97 GLY A C 1
ATOM 771 O O . GLY A 1 97 ? 4.131 17.258 -23.829 1.00 63.06 97 GLY A O 1
ATOM 772 N N . LEU A 1 98 ? 4.804 15.761 -25.359 1.00 63.44 98 LEU A N 1
ATOM 773 C CA . LEU A 1 98 ? 3.497 15.444 -25.948 1.00 63.44 98 LEU A CA 1
ATOM 774 C C . LEU A 1 98 ? 2.988 14.040 -25.559 1.00 63.44 98 LEU A C 1
ATOM 776 O O . LEU A 1 98 ? 1.927 13.625 -26.020 1.00 63.44 98 LEU A O 1
ATOM 780 N N . GLY A 1 99 ? 3.758 13.284 -24.773 1.00 60.94 99 GLY A N 1
ATOM 781 C CA . GLY A 1 99 ? 3.377 11.965 -24.262 1.00 60.94 99 GLY A CA 1
ATOM 782 C C . GLY A 1 99 ? 2.646 12.035 -22.922 1.00 60.94 99 GLY A C 1
ATOM 783 O O . GLY A 1 99 ? 2.584 13.089 -22.294 1.00 60.94 99 GLY A O 1
ATOM 784 N N . GLU A 1 100 ? 2.092 10.903 -22.481 1.00 58.12 100 GLU A N 1
ATOM 785 C CA . GLU A 1 100 ? 1.488 10.790 -21.149 1.00 58.12 100 GLU A CA 1
ATOM 786 C C . GLU A 1 100 ? 2.532 11.105 -20.069 1.00 58.12 100 GLU A C 1
ATOM 788 O O . GLU A 1 100 ? 3.628 10.538 -20.060 1.00 58.12 100 GLU A O 1
ATOM 793 N N . ASP A 1 101 ? 2.198 12.029 -19.165 1.00 64.00 101 ASP A N 1
ATOM 794 C CA . ASP A 1 101 ? 3.056 12.398 -18.042 1.00 64.00 101 ASP A CA 1
ATOM 795 C C . ASP A 1 101 ? 3.042 11.275 -16.997 1.00 64.00 101 ASP A C 1
ATOM 797 O O . ASP A 1 101 ? 2.226 11.233 -16.073 1.00 64.00 101 ASP A O 1
ATOM 801 N N . TRP A 1 102 ? 3.953 10.321 -17.181 1.00 53.75 102 TRP A N 1
ATOM 802 C CA . TRP A 1 102 ? 4.131 9.186 -16.284 1.00 53.75 102 TRP A CA 1
ATOM 803 C C . TRP A 1 102 ? 4.473 9.607 -14.853 1.00 53.75 102 TRP A C 1
ATOM 805 O O . TRP A 1 102 ? 4.089 8.890 -13.934 1.00 53.75 102 TRP A O 1
ATOM 815 N N . LEU A 1 103 ? 5.130 10.757 -14.652 1.00 54.62 103 LEU A N 1
ATOM 816 C CA . LEU A 1 103 ? 5.400 11.282 -13.310 1.00 54.62 103 LEU A CA 1
ATOM 817 C C . LEU A 1 103 ? 4.098 11.729 -12.647 1.00 54.62 103 LEU A C 1
ATOM 819 O O . LEU A 1 103 ? 3.841 11.367 -11.503 1.00 54.62 103 LEU A O 1
ATOM 823 N N . SER A 1 104 ? 3.230 12.428 -13.384 1.00 60.19 104 SER A N 1
ATOM 824 C CA . SER A 1 104 ? 1.899 12.801 -12.892 1.00 60.19 104 SER A CA 1
ATOM 825 C C . SER A 1 104 ? 1.026 11.578 -12.581 1.00 60.19 104 SER A C 1
ATOM 827 O O . SER A 1 104 ? 0.336 11.552 -11.559 1.00 60.19 104 SER A O 1
ATOM 829 N N . LEU A 1 105 ? 1.080 10.537 -13.418 1.00 55.94 105 LEU A N 1
ATOM 830 C CA . LEU A 1 105 ? 0.358 9.283 -13.183 1.00 55.94 105 LEU A CA 1
ATOM 831 C C . LEU A 1 105 ? 0.905 8.515 -11.971 1.00 55.94 105 LEU A C 1
ATOM 833 O O . LEU A 1 105 ? 0.124 8.021 -11.156 1.00 55.94 105 LEU A O 1
ATOM 837 N N . GLU A 1 106 ? 2.227 8.426 -11.827 1.00 49.44 106 GLU A N 1
ATOM 838 C CA . GLU A 1 106 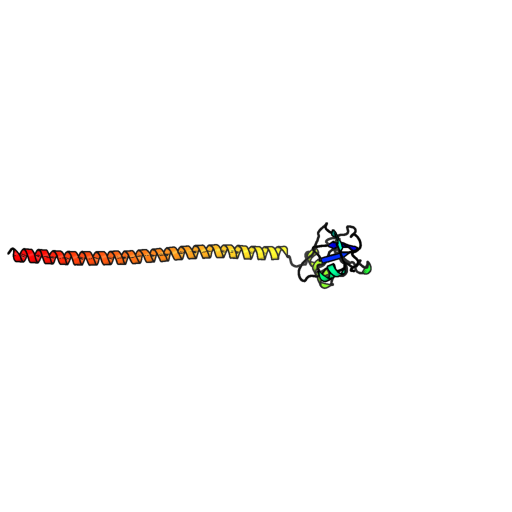? 2.873 7.807 -10.668 1.00 49.44 106 GLU A CA 1
ATOM 839 C C . GLU A 1 106 ? 2.523 8.562 -9.376 1.00 49.44 106 GLU A C 1
ATOM 841 O O . GLU A 1 106 ? 2.105 7.941 -8.394 1.00 49.44 106 GLU A O 1
ATOM 846 N N . ASP A 1 107 ? 2.573 9.896 -9.396 1.00 55.69 107 ASP A N 1
ATOM 847 C CA . ASP A 1 107 ? 2.185 10.745 -8.267 1.00 55.69 107 ASP A CA 1
ATOM 848 C C . ASP A 1 107 ? 0.705 10.581 -7.900 1.00 55.69 107 ASP A C 1
ATOM 850 O O . ASP A 1 107 ? 0.370 10.484 -6.714 1.00 55.69 107 ASP A O 1
ATOM 854 N N . ALA A 1 108 ? -0.190 10.481 -8.888 1.00 61.66 108 ALA A N 1
ATOM 855 C CA . ALA A 1 108 ? -1.612 10.233 -8.657 1.00 61.66 108 ALA A CA 1
ATOM 856 C C . ALA A 1 108 ? -1.856 8.873 -7.978 1.00 61.66 108 ALA A C 1
ATOM 858 O O . ALA A 1 108 ? -2.640 8.781 -7.029 1.00 61.66 108 ALA A O 1
ATOM 859 N N . VAL A 1 109 ? -1.143 7.824 -8.401 1.00 65.75 109 VAL A N 1
ATOM 860 C CA . VAL A 1 109 ? -1.223 6.487 -7.789 1.00 65.75 109 VAL A CA 1
ATOM 861 C C . VAL A 1 109 ? -0.665 6.496 -6.365 1.00 65.75 109 VAL A C 1
ATOM 863 O O . VAL A 1 109 ? -1.284 5.951 -5.446 1.00 65.75 109 VAL A O 1
ATOM 866 N N . ILE A 1 110 ? 0.482 7.143 -6.144 1.00 66.00 110 ILE A N 1
ATOM 867 C CA . ILE A 1 110 ? 1.069 7.294 -4.808 1.00 66.00 110 ILE A CA 1
ATOM 868 C C . ILE A 1 110 ? 0.105 8.053 -3.889 1.00 66.00 110 ILE A C 1
ATOM 870 O O . ILE A 1 110 ? -0.070 7.669 -2.726 1.00 66.00 110 ILE A O 1
ATOM 874 N N . HIS A 1 111 ? -0.533 9.110 -4.393 1.00 75.00 111 HIS A N 1
ATOM 875 C CA . HIS A 1 111 ? -1.515 9.884 -3.647 1.00 75.00 111 HIS A CA 1
ATOM 876 C C . HIS A 1 111 ? -2.726 9.030 -3.248 1.00 75.00 111 HIS A C 1
ATOM 878 O O . HIS A 1 111 ? -3.070 8.987 -2.065 1.00 75.00 111 HIS A O 1
ATOM 884 N N . ASP A 1 112 ? -3.305 8.273 -4.182 1.00 78.38 112 ASP A N 1
ATOM 885 C CA . ASP A 1 112 ? -4.441 7.382 -3.916 1.00 78.38 112 ASP A CA 1
ATOM 886 C C . ASP A 1 112 ? -4.112 6.322 -2.844 1.00 78.38 112 ASP A C 1
ATOM 888 O O . ASP A 1 112 ? -4.874 6.106 -1.896 1.00 78.38 112 ASP A O 1
ATOM 892 N N . ILE A 1 113 ? -2.919 5.718 -2.903 1.00 75.19 113 ILE A N 1
ATOM 893 C CA . ILE A 1 113 ? -2.455 4.764 -1.881 1.00 75.19 113 ILE A CA 1
ATOM 894 C C . ILE A 1 113 ? -2.344 5.433 -0.503 1.00 75.19 113 ILE A C 1
ATOM 896 O O . ILE A 1 113 ? -2.733 4.842 0.512 1.00 75.19 113 ILE A O 1
ATOM 900 N N . ARG A 1 114 ? -1.806 6.658 -0.437 1.00 78.06 114 ARG A N 1
ATOM 901 C CA . ARG A 1 114 ? -1.677 7.408 0.825 1.00 78.06 114 ARG A CA 1
ATOM 902 C C . ARG A 1 114 ? -3.045 7.735 1.420 1.00 78.06 114 ARG A C 1
ATOM 904 O O . ARG A 1 114 ? -3.241 7.521 2.617 1.00 78.06 114 ARG A O 1
ATOM 911 N N . VAL A 1 115 ? -3.991 8.178 0.593 1.00 85.50 115 VAL A N 1
ATOM 912 C CA . VAL A 1 115 ? -5.370 8.483 0.999 1.00 85.50 115 VAL A CA 1
ATOM 913 C C . VAL A 1 115 ? -6.066 7.231 1.540 1.00 85.50 115 VAL A C 1
ATOM 915 O O . VAL A 1 115 ? -6.610 7.259 2.645 1.00 85.50 115 VAL A O 1
ATOM 918 N N . LYS A 1 116 ? -5.957 6.090 0.849 1.00 86.19 116 LYS A N 1
ATOM 919 C CA . LYS A 1 116 ? -6.511 4.806 1.320 1.00 86.19 116 LYS A CA 1
ATOM 920 C C . LYS A 1 116 ? -5.940 4.375 2.670 1.00 86.19 116 LYS A C 1
ATOM 922 O O . LYS A 1 116 ? -6.698 3.973 3.553 1.00 86.19 116 LYS A O 1
ATOM 927 N N . LYS A 1 117 ? -4.623 4.501 2.872 1.00 86.56 117 LYS A N 1
ATOM 928 C CA . LYS A 1 117 ? -3.986 4.207 4.170 1.00 86.56 117 LYS A CA 1
ATOM 929 C C . LYS A 1 117 ? -4.498 5.123 5.282 1.00 86.56 117 LYS A C 1
ATOM 931 O O . LYS A 1 117 ? -4.752 4.653 6.390 1.00 86.56 117 LYS A O 1
ATOM 936 N N . TYR A 1 118 ? -4.658 6.412 4.993 1.00 87.94 118 TYR A N 1
ATOM 937 C CA . TYR A 1 118 ? -5.188 7.375 5.953 1.00 87.94 118 TYR A CA 1
ATOM 938 C C . TYR A 1 118 ? -6.639 7.051 6.344 1.00 87.94 118 TYR A C 1
ATOM 940 O O . TYR A 1 118 ? -6.949 6.973 7.533 1.00 87.94 118 TYR A O 1
ATOM 948 N N . HIS A 1 119 ? -7.504 6.751 5.371 1.00 87.00 119 HIS A N 1
ATOM 949 C CA . HIS A 1 119 ? -8.884 6.338 5.643 1.00 87.00 119 HIS A CA 1
ATOM 950 C C . HIS A 1 119 ? -8.973 5.032 6.433 1.00 87.00 119 HIS A C 1
ATOM 952 O O . HIS A 1 119 ? -9.776 4.947 7.360 1.00 87.00 119 HIS A O 1
ATOM 958 N N . ALA A 1 120 ? -8.128 4.043 6.129 1.00 88.75 120 ALA A N 1
ATOM 959 C CA . ALA A 1 120 ? -8.072 2.798 6.892 1.00 88.75 120 ALA A CA 1
ATOM 960 C C . ALA A 1 120 ? -7.718 3.044 8.369 1.00 88.75 120 ALA A C 1
ATOM 962 O O . ALA A 1 120 ? -8.308 2.429 9.255 1.00 88.75 120 ALA A O 1
ATOM 963 N N . LYS A 1 121 ? -6.807 3.989 8.648 1.00 90.38 121 LYS A N 1
ATOM 964 C CA . LYS A 1 121 ? -6.456 4.381 10.020 1.00 90.38 121 LYS A CA 1
ATOM 965 C C . LYS A 1 121 ? -7.638 5.019 10.756 1.00 90.38 121 LYS A C 1
ATOM 967 O O . LYS A 1 121 ? -7.897 4.652 11.897 1.00 90.38 121 LYS A O 1
ATOM 972 N N . ILE A 1 122 ? -8.362 5.931 10.104 1.00 90.00 122 ILE A N 1
ATOM 973 C CA . ILE A 1 122 ? -9.564 6.553 10.685 1.00 90.00 122 ILE A CA 1
ATOM 974 C C . ILE A 1 122 ? -10.632 5.497 10.971 1.00 90.00 122 ILE A C 1
ATOM 976 O O . ILE A 1 122 ? -11.236 5.509 12.039 1.00 90.00 122 ILE A O 1
ATOM 980 N N . LEU A 1 123 ? -10.866 4.578 10.030 1.00 93.50 123 LEU A N 1
ATOM 981 C CA . LEU A 1 123 ? -11.849 3.512 10.202 1.00 93.50 123 LEU A CA 1
ATOM 982 C C . LEU A 1 123 ? -11.504 2.637 11.415 1.00 93.50 123 LEU A C 1
ATOM 984 O O . LEU A 1 123 ? -12.375 2.365 12.235 1.00 93.50 123 LEU A O 1
ATOM 988 N N . ALA A 1 124 ? -10.233 2.251 11.558 1.00 92.56 124 ALA A N 1
ATOM 989 C CA . ALA A 1 124 ? -9.769 1.459 12.692 1.00 92.56 124 ALA A CA 1
ATOM 990 C C . ALA A 1 124 ? -9.974 2.183 14.033 1.00 92.56 124 ALA A C 1
ATOM 992 O O . ALA A 1 124 ? -10.451 1.567 14.982 1.00 92.56 124 ALA A O 1
ATOM 993 N N . GLN A 1 125 ? -9.678 3.487 14.099 1.00 93.00 125 GLN A N 1
ATOM 994 C CA . GLN A 1 125 ? -9.928 4.295 15.300 1.00 93.00 125 GLN A CA 1
ATOM 995 C C . GLN A 1 125 ? -11.418 4.344 15.650 1.00 93.00 125 GLN A C 1
ATOM 997 O O . GLN A 1 125 ? -11.787 4.062 16.784 1.00 93.00 125 GLN A O 1
ATOM 1002 N N . LYS A 1 126 ? -12.288 4.596 14.665 1.00 93.44 126 LYS A N 1
ATOM 1003 C CA . LYS A 1 126 ? -13.741 4.617 14.891 1.00 93.44 126 LYS A CA 1
ATOM 1004 C C . LYS A 1 126 ? -14.292 3.270 15.357 1.00 93.44 126 LYS A C 1
ATOM 1006 O O . LYS A 1 126 ? -15.192 3.234 16.186 1.00 93.44 126 LYS A O 1
ATOM 1011 N N . MET A 1 127 ? -13.760 2.163 14.839 1.00 93.69 127 MET A N 1
ATOM 1012 C CA . MET A 1 127 ? -14.157 0.829 15.296 1.00 93.69 127 MET A CA 1
ATOM 1013 C C . MET A 1 127 ? -13.748 0.573 16.751 1.00 93.69 127 MET A C 1
ATOM 1015 O O . MET A 1 127 ? -14.516 -0.044 17.483 1.00 93.69 127 MET A O 1
ATOM 1019 N N . GLN A 1 128 ? -12.575 1.052 17.177 1.00 93.00 128 GLN A N 1
ATOM 1020 C CA . GLN A 1 128 ? -12.153 0.963 18.579 1.00 93.00 128 GLN A CA 1
ATOM 1021 C C . GLN A 1 128 ? -13.060 1.793 19.490 1.00 93.00 128 GLN A C 1
ATOM 1023 O O . GLN A 1 128 ? -13.570 1.263 20.471 1.00 93.00 128 GLN A O 1
ATOM 1028 N N . GLU A 1 129 ? -13.332 3.049 19.126 1.00 93.88 129 GLU A N 1
ATOM 1029 C CA . GLU A 1 129 ? -14.246 3.926 19.875 1.00 93.88 129 GLU A CA 1
ATOM 1030 C C . GLU A 1 129 ? -15.635 3.289 20.032 1.00 93.88 129 GLU A C 1
ATOM 1032 O O . GLU A 1 129 ? -16.217 3.303 21.114 1.00 93.88 129 GLU A O 1
ATOM 1037 N N . GLN A 1 130 ? -16.154 2.669 18.968 1.00 93.44 130 GLN A N 1
ATOM 1038 C CA . GLN A 1 130 ? -17.440 1.982 19.021 1.00 93.44 130 GLN A CA 1
ATOM 1039 C C . GLN A 1 130 ? -17.413 0.766 19.962 1.00 93.44 130 GLN A C 1
ATOM 1041 O O . GLN A 1 130 ? -18.348 0.577 20.736 1.00 93.44 130 GLN A O 1
ATOM 1046 N N . GLN A 1 131 ? -16.344 -0.034 19.940 1.00 94.31 131 GLN A N 1
ATOM 1047 C CA . GLN A 1 131 ? -16.196 -1.170 20.855 1.00 94.31 131 GLN A CA 1
ATOM 1048 C C . GLN A 1 131 ? -16.110 -0.727 22.320 1.00 94.31 131 GLN A C 1
ATOM 1050 O O . GLN A 1 131 ? -16.716 -1.356 23.184 1.00 94.31 131 GLN A O 1
ATOM 1055 N N . GLU A 1 132 ? -15.397 0.363 22.608 1.00 94.38 132 GLU A N 1
ATOM 1056 C CA . GLU A 1 132 ? -15.303 0.918 23.962 1.00 94.38 132 GLU A CA 1
ATOM 1057 C C . GLU A 1 132 ? -16.664 1.396 24.481 1.00 94.3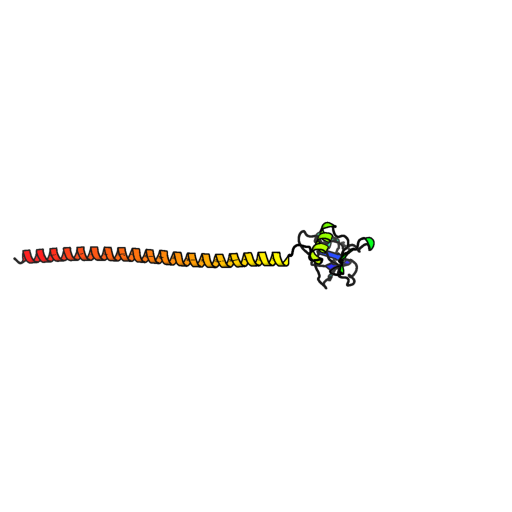8 132 GLU A C 1
ATOM 1059 O O . GLU A 1 132 ? -17.010 1.128 25.636 1.00 94.38 132 GLU A O 1
ATOM 1064 N N . LEU A 1 133 ? -17.462 2.043 23.626 1.00 94.75 133 LEU A N 1
ATOM 1065 C CA . LEU A 1 133 ? -18.829 2.452 23.956 1.00 94.75 133 LEU A CA 1
ATOM 1066 C C . LEU A 1 133 ? -19.731 1.242 24.223 1.00 94.75 133 LEU A C 1
ATOM 1068 O O . LEU A 1 133 ? -20.409 1.198 25.248 1.00 94.75 133 LEU A O 1
ATOM 1072 N N . GLU A 1 134 ? -19.693 0.223 23.361 1.00 94.38 134 GLU A N 1
ATOM 1073 C CA . GLU A 1 134 ? -20.467 -1.011 23.549 1.00 94.38 134 GLU A CA 1
ATOM 1074 C C . GLU A 1 134 ? -20.068 -1.746 24.844 1.00 94.38 134 GLU A C 1
ATOM 1076 O O . GLU A 1 134 ? -20.921 -2.274 25.568 1.00 94.38 134 GLU A O 1
ATOM 1081 N N . GLU A 1 135 ? -18.776 -1.762 25.186 1.00 94.50 135 GLU A N 1
ATOM 1082 C CA . GLU A 1 135 ? -18.303 -2.310 26.457 1.00 94.50 135 GLU A CA 1
ATOM 1083 C C . GLU A 1 135 ? -18.783 -1.502 27.665 1.00 94.50 135 GLU A C 1
ATOM 1085 O O . GLU A 1 135 ? -19.181 -2.101 28.671 1.00 94.50 135 GLU A O 1
ATOM 1090 N N . GLN A 1 136 ? -18.753 -0.169 27.591 1.00 93.88 136 GLN A N 1
ATOM 1091 C CA . GLN A 1 136 ? -19.264 0.693 28.657 1.00 93.88 136 GLN A CA 1
ATOM 1092 C C . GLN A 1 136 ? -20.762 0.481 28.871 1.00 93.88 136 GLN A C 1
ATOM 1094 O O . GLN A 1 136 ? -21.172 0.188 29.995 1.00 93.88 136 GLN A O 1
ATOM 1099 N N . GLU A 1 137 ? -21.566 0.507 27.806 1.00 92.81 137 GLU A N 1
ATOM 1100 C CA . GLU A 1 137 ? -23.009 0.258 27.886 1.00 92.81 137 GLU A CA 1
ATOM 1101 C C . GLU A 1 137 ? -23.314 -1.113 28.503 1.00 92.81 137 GLU A C 1
ATOM 1103 O O . GLU A 1 137 ? -24.221 -1.264 29.332 1.00 92.81 137 GLU A O 1
ATOM 1108 N N . LYS A 1 138 ? -22.526 -2.134 28.143 1.00 94.62 138 LYS A N 1
ATOM 1109 C CA . LYS A 1 138 ? -22.648 -3.473 28.722 1.00 94.62 138 LYS A CA 1
ATOM 1110 C C . LYS A 1 138 ? -22.355 -3.458 30.222 1.00 94.62 138 LYS A C 1
ATOM 1112 O O . LYS A 1 138 ? -23.126 -4.053 30.977 1.00 94.62 138 LYS A O 1
ATOM 1117 N N . ARG A 1 139 ? -21.284 -2.789 30.664 1.00 93.25 139 ARG A N 1
ATOM 1118 C CA . ARG A 1 139 ? -20.935 -2.659 32.093 1.00 93.25 139 ARG A CA 1
ATOM 1119 C C . ARG A 1 139 ? -22.038 -1.939 32.866 1.00 93.25 139 ARG A C 1
ATOM 1121 O O . ARG A 1 139 ? -22.542 -2.499 33.834 1.00 93.25 139 ARG A O 1
ATOM 1128 N N . GLU A 1 140 ? -22.513 -0.799 32.370 1.00 93.31 140 GLU A N 1
ATOM 1129 C CA . GLU A 1 140 ? -23.619 -0.052 32.985 1.00 93.31 140 GLU A CA 1
ATOM 1130 C C . GLU A 1 140 ? -24.909 -0.874 33.082 1.00 93.31 140 GLU A C 1
ATOM 1132 O O . GLU A 1 140 ? -25.685 -0.761 34.036 1.00 93.31 140 GLU A O 1
ATOM 1137 N N . ARG A 1 141 ? -25.184 -1.715 32.079 1.00 93.12 141 ARG A N 1
ATOM 1138 C CA . ARG A 1 141 ? -26.335 -2.620 32.112 1.00 93.12 141 ARG A CA 1
ATOM 1139 C C . ARG A 1 141 ? -26.174 -3.696 33.185 1.00 93.12 141 ARG A C 1
ATOM 1141 O O . ARG A 1 141 ? -27.141 -3.992 33.887 1.00 93.12 141 ARG A O 1
ATOM 1148 N N . PHE A 1 142 ? -24.982 -4.275 33.323 1.00 93.06 142 PHE A N 1
ATOM 1149 C CA . PHE A 1 142 ? -24.696 -5.246 34.380 1.00 93.06 142 PHE A CA 1
ATOM 1150 C C . PHE A 1 142 ? -24.774 -4.621 35.774 1.00 93.06 142 PHE A C 1
ATOM 1152 O O . PHE A 1 142 ? -25.363 -5.234 36.666 1.00 93.06 142 PHE A O 1
ATOM 1159 N N . ASP A 1 143 ? -24.251 -3.410 35.951 1.00 93.69 143 ASP A N 1
ATOM 1160 C CA . ASP A 1 143 ? -24.290 -2.705 37.232 1.00 93.69 143 ASP A CA 1
ATOM 1161 C C . ASP A 1 143 ? -25.729 -2.406 37.663 1.00 93.69 143 ASP A C 1
ATOM 1163 O O . ASP A 1 143 ? -26.104 -2.751 38.785 1.00 93.69 143 ASP A O 1
ATOM 1167 N N . ARG A 1 144 ? -26.586 -1.931 36.748 1.00 93.38 144 ARG A N 1
ATOM 1168 C CA . ARG A 1 144 ? -28.026 -1.748 37.018 1.00 93.38 144 ARG A CA 1
ATOM 1169 C C . ARG A 1 144 ? -28.711 -3.037 37.473 1.00 93.38 144 ARG A C 1
ATOM 1171 O O . ARG A 1 144 ? -29.435 -3.043 38.463 1.00 93.38 144 ARG A O 1
ATOM 1178 N N . ILE A 1 145 ? -28.453 -4.155 36.791 1.00 92.94 145 ILE A N 1
ATOM 1179 C CA . ILE A 1 145 ? -29.014 -5.463 37.177 1.00 92.94 145 ILE A CA 1
ATOM 1180 C C . ILE A 1 145 ? -28.507 -5.892 38.560 1.00 92.94 145 ILE A C 1
ATOM 1182 O O . ILE A 1 145 ? -29.256 -6.474 39.353 1.00 92.94 145 ILE A O 1
ATOM 1186 N N . ARG A 1 146 ? -27.230 -5.632 38.859 1.00 94.69 146 ARG A N 1
ATOM 1187 C CA . ARG A 1 146 ? -26.622 -5.959 40.150 1.00 94.69 146 ARG A CA 1
ATOM 1188 C C . ARG A 1 146 ? -27.264 -5.155 41.280 1.00 94.69 146 ARG A C 1
ATOM 1190 O O . ARG A 1 146 ? -27.614 -5.744 42.303 1.00 94.69 146 ARG A O 1
ATOM 1197 N N . GLU A 1 147 ? -27.446 -3.853 41.087 1.00 93.94 147 GLU A N 1
ATOM 1198 C CA . GLU A 1 147 ? -28.095 -2.951 42.044 1.00 93.94 147 GLU A CA 1
ATOM 1199 C C . GLU A 1 147 ? -29.558 -3.333 42.289 1.00 93.94 147 GLU A C 1
ATOM 1201 O O . GLU A 1 147 ? -29.964 -3.494 43.442 1.00 93.94 147 GLU A O 1
ATOM 1206 N N . ASP A 1 148 ? -30.322 -3.604 41.228 1.00 93.25 148 ASP A N 1
ATOM 1207 C CA . ASP A 1 148 ? -31.714 -4.053 41.330 1.00 93.25 148 ASP A CA 1
ATOM 1208 C C . ASP A 1 148 ? -31.842 -5.361 42.123 1.00 93.25 148 ASP A C 1
ATOM 1210 O O . ASP A 1 148 ? -32.727 -5.518 42.973 1.00 93.25 148 ASP A O 1
ATOM 1214 N N . ASN A 1 149 ? -30.952 -6.323 41.873 1.00 93.25 149 ASN A N 1
ATOM 1215 C CA . ASN A 1 149 ? -30.945 -7.587 42.604 1.00 93.25 149 ASN A CA 1
ATOM 1216 C C . ASN A 1 149 ? -30.573 -7.393 44.079 1.00 93.25 149 ASN A C 1
ATOM 1218 O O . ASN A 1 149 ? -31.213 -7.990 44.950 1.00 93.25 149 ASN A O 1
ATOM 1222 N N . ALA A 1 150 ? -29.597 -6.531 44.376 1.00 93.38 150 ALA A N 1
ATOM 1223 C CA . ALA A 1 150 ? -29.236 -6.182 45.748 1.00 93.38 150 ALA A CA 1
ATOM 1224 C C . ALA A 1 150 ? -30.405 -5.496 46.483 1.00 93.38 150 ALA A C 1
ATOM 1226 O O . ALA A 1 150 ? -30.715 -5.847 47.626 1.00 93.38 150 ALA A O 1
ATOM 1227 N N . ALA A 1 151 ? -31.126 -4.588 45.820 1.00 93.56 151 ALA A N 1
ATOM 1228 C CA . ALA A 1 151 ? -32.315 -3.932 46.365 1.00 93.56 151 ALA A CA 1
ATOM 1229 C C . ALA A 1 151 ? -33.456 -4.931 46.644 1.00 93.56 151 ALA A C 1
ATOM 1231 O O . ALA A 1 151 ? -34.088 -4.905 47.704 1.00 93.56 151 ALA A O 1
ATOM 1232 N N . ARG A 1 152 ? -33.691 -5.888 45.736 1.00 93.31 152 ARG A N 1
ATOM 1233 C CA . ARG A 1 152 ? -34.669 -6.969 45.958 1.00 93.31 152 ARG A CA 1
ATOM 1234 C C . ARG A 1 152 ? -34.292 -7.840 47.151 1.00 93.31 152 ARG A C 1
ATOM 1236 O O . ARG A 1 152 ? -35.174 -8.237 47.917 1.00 93.31 152 ARG A O 1
ATOM 1243 N N . GLN A 1 153 ? -33.008 -8.150 47.309 1.00 92.31 153 GLN A N 1
ATOM 1244 C CA . GLN A 1 153 ? -32.531 -8.988 48.404 1.00 92.31 153 GLN A CA 1
ATOM 1245 C C . GLN A 1 153 ? -32.656 -8.275 49.755 1.00 92.31 153 GLN A C 1
ATOM 1247 O O . GLN A 1 153 ? -33.238 -8.832 50.685 1.00 92.31 153 GLN A O 1
ATOM 1252 N N . THR A 1 154 ? -32.245 -7.008 49.842 1.00 93.12 154 THR A N 1
ATOM 1253 C CA . THR A 1 154 ? -32.396 -6.208 51.069 1.00 93.12 154 THR A CA 1
ATOM 1254 C C . THR A 1 154 ? -33.863 -6.048 51.482 1.00 93.12 154 THR A C 1
ATOM 1256 O O . THR A 1 154 ? -34.187 -6.180 52.665 1.00 93.12 154 THR A O 1
ATOM 1259 N N . ALA A 1 155 ? -34.783 -5.862 50.527 1.00 92.88 155 ALA A N 1
ATOM 1260 C CA . ALA A 1 155 ? -36.221 -5.821 50.801 1.00 92.88 155 ALA A CA 1
ATOM 1261 C C . ALA A 1 155 ? -36.763 -7.161 51.342 1.00 92.88 155 ALA A C 1
ATOM 1263 O O . ALA A 1 155 ? -37.553 -7.174 52.296 1.00 92.88 155 ALA A O 1
ATOM 1264 N N . LYS A 1 156 ? -36.328 -8.297 50.774 1.00 95.12 156 LYS A N 1
ATOM 1265 C CA . LYS A 1 156 ? -36.679 -9.640 51.271 1.00 95.12 156 LYS A CA 1
ATOM 1266 C C . LYS A 1 156 ? -36.167 -9.862 52.693 1.00 95.12 156 LYS A C 1
ATOM 1268 O O . LYS A 1 156 ? -36.940 -10.298 53.549 1.00 95.12 156 LYS A O 1
ATOM 1273 N N . ASP A 1 157 ? -34.911 -9.518 52.956 1.00 94.06 157 ASP A N 1
ATOM 1274 C CA . ASP A 1 157 ? -34.280 -9.698 54.265 1.00 94.06 157 ASP A CA 1
ATOM 1275 C C . ASP A 1 157 ? -34.923 -8.804 55.332 1.00 94.06 157 ASP A C 1
ATOM 1277 O O . ASP A 1 157 ? -35.162 -9.251 56.456 1.00 94.06 157 ASP A O 1
ATOM 1281 N N . ARG A 1 158 ? -35.303 -7.568 54.977 1.00 94.00 158 ARG A N 1
ATOM 1282 C CA . ARG A 1 158 ? -36.085 -6.681 55.853 1.00 94.00 158 ARG A CA 1
ATOM 1283 C C . ARG A 1 158 ? -37.447 -7.283 56.199 1.00 94.00 158 ARG A C 1
ATOM 1285 O O . ARG A 1 158 ? -37.812 -7.329 57.369 1.00 94.00 158 ARG A O 1
ATOM 1292 N N . LYS A 1 159 ? -38.189 -7.795 55.209 1.00 95.31 159 LYS A N 1
ATOM 1293 C CA . LYS A 1 159 ? -39.494 -8.444 55.437 1.00 95.31 159 LYS A CA 1
ATOM 1294 C C . LYS A 1 159 ? -39.369 -9.702 56.302 1.00 95.31 159 LYS A C 1
ATOM 1296 O O . LYS A 1 159 ? -40.260 -9.976 57.104 1.00 95.31 159 LYS A O 1
ATOM 1301 N N . LYS A 1 160 ? -38.289 -10.474 56.138 1.00 95.62 160 LYS A N 1
ATOM 1302 C CA . LYS A 1 160 ? -37.998 -11.651 56.967 1.00 95.62 160 LYS A CA 1
ATOM 1303 C C . LYS A 1 160 ? -37.732 -11.257 58.423 1.00 95.62 160 LYS A C 1
ATOM 1305 O O . LYS A 1 160 ? -38.347 -11.861 59.297 1.00 95.62 160 LYS A O 1
ATOM 1310 N N . ARG A 1 161 ? -36.898 -10.232 58.659 1.00 93.62 161 ARG A N 1
ATOM 1311 C CA . ARG A 1 161 ? -36.628 -9.677 60.000 1.00 93.62 161 ARG A CA 1
ATOM 1312 C C . ARG A 1 161 ? -37.901 -9.210 60.693 1.00 93.62 161 ARG A C 1
ATOM 1314 O O . ARG A 1 161 ? -38.224 -9.737 61.747 1.00 93.62 161 ARG A O 1
ATOM 1321 N N . LEU A 1 162 ? -38.682 -8.349 60.035 1.00 93.62 162 LEU A N 1
ATOM 1322 C CA . LEU A 1 162 ? -39.941 -7.839 60.590 1.00 93.62 162 LEU A CA 1
ATOM 1323 C C . LEU A 1 162 ? -40.893 -8.979 60.987 1.00 93.62 162 LEU A C 1
ATOM 1325 O O . LEU A 1 162 ? -41.481 -8.952 62.057 1.00 93.62 162 LEU A O 1
ATOM 1329 N N . LYS A 1 163 ? -41.008 -10.037 60.168 1.00 94.06 163 LYS A N 1
ATOM 1330 C CA . LYS A 1 163 ? -41.824 -11.215 60.517 1.00 94.06 163 LYS A CA 1
ATOM 1331 C C . LYS A 1 163 ? -41.304 -11.993 61.730 1.00 94.06 163 LYS A C 1
ATOM 1333 O O . LYS A 1 163 ? -42.116 -12.610 62.417 1.00 94.06 163 LYS A O 1
ATOM 1338 N N . GLN A 1 164 ? -39.988 -12.060 61.936 1.00 92.81 164 GLN A N 1
ATOM 1339 C CA . GLN A 1 164 ? -39.400 -12.710 63.111 1.00 92.81 164 GLN A CA 1
ATOM 1340 C C . GLN A 1 164 ? -39.650 -11.872 64.365 1.00 92.81 164 GLN A C 1
ATOM 1342 O O . GLN A 1 164 ? -40.196 -12.410 65.322 1.00 92.81 164 GLN A O 1
ATOM 1347 N N . GLU A 1 165 ? -39.380 -10.567 64.302 1.00 90.75 165 GLU A N 1
ATOM 1348 C CA . GLU A 1 165 ? -39.630 -9.613 65.391 1.00 90.75 165 GLU A CA 1
ATOM 1349 C C . GLU A 1 165 ? -41.099 -9.662 65.848 1.00 90.75 165 GLU A C 1
ATOM 1351 O O . GLU A 1 165 ? -41.373 -9.879 67.024 1.00 90.75 165 GLU A O 1
ATOM 1356 N N . THR A 1 166 ? -42.067 -9.611 64.920 1.00 90.38 166 THR A N 1
ATOM 1357 C CA . THR A 1 166 ? -43.498 -9.704 65.277 1.00 90.38 166 THR A CA 1
ATOM 1358 C C . THR A 1 166 ? -43.875 -11.054 65.902 1.00 90.38 166 THR A C 1
ATOM 1360 O O . THR A 1 166 ? -44.750 -11.122 66.763 1.00 90.38 166 THR A O 1
ATOM 1363 N N . ARG A 1 167 ? -43.248 -12.162 65.475 1.00 92.62 167 ARG A N 1
ATOM 1364 C CA . ARG A 1 167 ? -43.497 -13.491 66.066 1.00 92.62 167 ARG A CA 1
ATOM 1365 C C . ARG A 1 167 ? -42.950 -13.596 67.487 1.00 92.62 167 ARG A C 1
ATOM 1367 O O . ARG A 1 167 ? -43.570 -14.265 68.309 1.00 92.62 167 ARG A O 1
ATOM 1374 N N . GLU A 1 168 ? -41.800 -12.987 67.753 1.00 89.62 168 GLU A N 1
ATOM 1375 C CA . GLU A 1 168 ? -41.195 -12.939 69.086 1.00 89.62 168 GLU A CA 1
ATOM 1376 C C . GLU A 1 168 ? -42.005 -12.041 70.026 1.00 89.62 168 GLU A C 1
ATOM 1378 O O . GLU A 1 168 ? -42.323 -12.463 71.134 1.00 89.62 168 GLU A O 1
ATOM 1383 N N . GLU A 1 169 ? -42.455 -10.871 69.562 1.00 87.12 169 GLU A N 1
ATOM 1384 C CA . GLU A 1 169 ? -43.363 -10.005 70.328 1.00 87.12 169 GLU A CA 1
ATOM 1385 C C . GLU A 1 169 ? -44.684 -10.699 70.684 1.00 87.12 169 GLU A C 1
ATOM 1387 O O . GLU A 1 169 ? -45.140 -10.597 71.820 1.00 87.12 169 GLU A O 1
ATOM 1392 N N . LEU A 1 170 ? -45.289 -11.435 69.744 1.00 85.69 170 LEU A N 1
ATOM 1393 C CA . LEU A 1 170 ? -46.519 -12.196 69.993 1.00 85.69 170 LEU A CA 1
ATOM 1394 C C . LEU A 1 170 ? -46.326 -13.370 70.961 1.00 85.69 170 LEU A C 1
ATOM 1396 O O . LEU A 1 170 ? -47.295 -13.786 71.580 1.00 85.69 170 LEU A O 1
ATOM 1400 N N . ARG A 1 171 ? -45.116 -13.930 71.075 1.00 83.69 171 ARG A N 1
ATOM 1401 C CA . ARG A 1 171 ? -44.800 -14.973 72.070 1.00 83.69 171 ARG A CA 1
ATOM 1402 C C . ARG A 1 171 ? -44.565 -14.414 73.469 1.00 83.69 171 ARG A C 1
ATOM 1404 O O . ARG A 1 171 ? -44.723 -15.152 74.433 1.00 83.69 171 ARG A O 1
ATOM 1411 N N . ASN A 1 172 ? -44.141 -13.157 73.559 1.00 81.31 172 ASN A N 1
ATOM 1412 C CA . ASN A 1 172 ? -43.836 -12.475 74.815 1.00 81.31 172 ASN A CA 1
ATOM 1413 C C . ASN A 1 172 ? -45.040 -11.700 75.388 1.00 81.31 172 ASN A C 1
ATOM 1415 O O . ASN A 1 172 ? -44.901 -11.062 76.431 1.00 81.31 172 ASN A O 1
ATOM 1419 N N . ARG A 1 173 ? -46.191 -11.730 74.707 1.00 65.69 173 ARG A N 1
ATOM 1420 C CA . ARG A 1 173 ? -47.494 -11.246 75.186 1.00 65.69 173 ARG A CA 1
ATOM 1421 C C . ARG A 1 173 ? -48.365 -12.418 75.608 1.00 65.69 173 ARG A C 1
ATOM 1423 O O . ARG A 1 173 ? -49.117 -12.229 76.585 1.00 65.69 173 ARG A O 1
#

Organism: Desulfomonile tiedjei (strain ATCC 49306 / DSM 6799 / DCB-1) (NCBI:txid706587)

Radius of gyration: 41.44 Å; chains: 1; bounding box: 82×46×118 Å

Sequence (173 aa):
MPRNRTVWVHPASYTYSFNRPEKTIETIWSARRGWGYLKRRDMWIARDVSTEELEAGGYEALKSPDDSAVKICAHCGLYMSDIPGSLMSKHMAECGGLGEDWLSLEDAVIHDIRVKKYHAKILAQKMQEQQELEEQEKRERFDRIREDNAARQTAKDRKKRLKQETREELRNR